Protein AF-A0A7C6J4J2-F1 (afdb_monomer_lite)

Structure (mmCIF, N/CA/C/O backbone):
data_AF-A0A7C6J4J2-F1
#
_entry.id   AF-A0A7C6J4J2-F1
#
loop_
_atom_site.group_PDB
_atom_site.id
_atom_site.type_symbol
_atom_site.label_atom_id
_atom_site.label_alt_id
_atom_site.label_comp_id
_atom_site.label_asym_id
_atom_site.label_entity_id
_atom_site.label_seq_id
_atom_site.pdbx_PDB_ins_code
_atom_site.Cartn_x
_atom_site.Cartn_y
_atom_site.Cartn_z
_atom_site.occupancy
_atom_site.B_iso_or_equiv
_atom_site.auth_seq_id
_atom_site.auth_comp_id
_atom_site.auth_asym_id
_atom_site.auth_atom_id
_atom_site.pdbx_PDB_model_num
ATOM 1 N N . MET A 1 1 ? 1.337 25.354 26.024 1.00 40.88 1 MET A N 1
ATOM 2 C CA . MET A 1 1 ? 1.646 24.560 24.818 1.00 40.88 1 MET A CA 1
ATOM 3 C C . MET A 1 1 ? 0.599 23.464 24.712 1.00 40.88 1 MET A C 1
ATOM 5 O O . MET A 1 1 ? 0.736 22.451 25.383 1.00 40.88 1 MET A O 1
ATOM 9 N N . ALA A 1 2 ? -0.494 23.704 23.985 1.00 47.41 2 ALA A N 1
ATOM 10 C CA . ALA A 1 2 ? -1.474 22.655 23.716 1.00 47.41 2 ALA A CA 1
ATOM 11 C C . ALA A 1 2 ? -0.849 21.707 22.685 1.00 47.41 2 ALA A C 1
ATOM 13 O O . ALA A 1 2 ? -0.747 22.047 21.509 1.00 47.41 2 ALA A O 1
ATOM 14 N N . GLY A 1 3 ? -0.323 20.575 23.149 1.00 54.12 3 GLY A N 1
ATOM 15 C CA . GLY A 1 3 ? 0.091 19.499 22.259 1.00 54.12 3 GLY A CA 1
ATOM 16 C C . GLY A 1 3 ? -1.162 18.880 21.658 1.00 54.12 3 GLY A C 1
ATOM 17 O O . GLY A 1 3 ? -2.031 18.430 22.402 1.00 54.12 3 GLY A O 1
ATOM 18 N N . LEU A 1 4 ? -1.273 18.896 20.331 1.00 61.44 4 LEU A N 1
ATOM 19 C CA . LEU A 1 4 ? -2.301 18.156 19.607 1.00 61.44 4 LEU A CA 1
ATOM 20 C C . LEU A 1 4 ? -2.060 16.659 19.834 1.00 61.44 4 LEU A C 1
ATOM 22 O O . LEU A 1 4 ? -1.260 16.035 19.141 1.00 61.44 4 LEU A O 1
ATOM 26 N N . LEU A 1 5 ? -2.712 16.095 20.847 1.00 70.44 5 LEU A N 1
ATOM 27 C CA . LEU A 1 5 ? -2.828 14.653 21.012 1.00 70.44 5 LEU A CA 1
ATOM 28 C C . LEU A 1 5 ? -4.069 14.223 20.239 1.00 70.44 5 LEU A C 1
ATOM 30 O O . LEU A 1 5 ? -5.175 14.265 20.770 1.00 70.44 5 LEU A O 1
ATOM 34 N N . PHE A 1 6 ? -3.881 13.859 18.971 1.00 77.50 6 PHE A N 1
ATOM 35 C CA . PHE A 1 6 ? -4.931 13.184 18.218 1.00 77.50 6 PHE A CA 1
ATOM 36 C C . PHE A 1 6 ? -5.243 11.849 18.895 1.00 77.50 6 PHE A C 1
ATOM 38 O O . PHE A 1 6 ? -4.345 11.077 19.243 1.00 77.50 6 PHE A O 1
ATOM 45 N N . THR A 1 7 ? -6.525 11.578 19.086 1.00 87.38 7 THR A N 1
ATOM 46 C CA . THR A 1 7 ? -7.010 10.266 19.498 1.00 87.38 7 THR A CA 1
ATOM 47 C C . THR A 1 7 ? -6.841 9.268 18.352 1.00 87.38 7 THR A C 1
ATOM 49 O O . THR A 1 7 ? -6.806 9.634 17.177 1.00 87.38 7 THR A O 1
ATOM 52 N N . THR A 1 8 ? -6.771 7.976 18.670 1.00 86.88 8 THR A N 1
ATOM 53 C CA . THR A 1 8 ? -6.656 6.915 17.654 1.00 86.88 8 THR A CA 1
ATOM 54 C C . THR A 1 8 ? -7.799 6.947 16.640 1.00 86.88 8 THR A C 1
ATOM 56 O O . THR A 1 8 ? -7.557 6.775 15.451 1.00 86.88 8 THR A O 1
ATOM 59 N N . LYS A 1 9 ? -9.023 7.260 17.082 1.00 88.56 9 LYS A N 1
ATOM 60 C CA . LYS A 1 9 ? -10.190 7.405 16.198 1.00 88.56 9 LYS A CA 1
ATOM 61 C C . LYS A 1 9 ? -10.069 8.574 15.227 1.00 88.56 9 LYS A C 1
ATOM 63 O O . LYS A 1 9 ? -10.473 8.456 14.078 1.00 88.56 9 LYS A O 1
ATOM 68 N N . GLU A 1 10 ? -9.532 9.706 15.672 1.00 92.00 10 GLU A N 1
ATOM 69 C CA . GLU A 1 10 ? -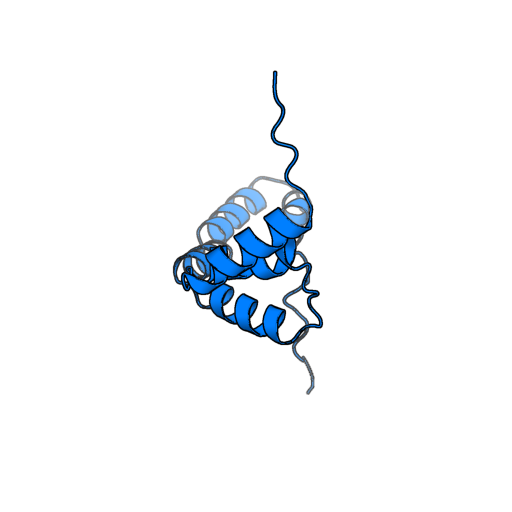9.323 10.856 14.785 1.00 92.00 10 GLU A CA 1
ATOM 70 C C . GLU A 1 10 ? -8.297 10.523 13.699 1.00 92.00 10 GLU A C 1
ATOM 72 O O . GLU A 1 10 ? -8.504 10.867 12.540 1.00 92.00 10 GLU A O 1
ATOM 77 N N . ILE A 1 11 ? -7.239 9.786 14.048 1.00 90.38 11 ILE A N 1
ATOM 78 C CA . ILE A 1 11 ? -6.242 9.310 13.080 1.00 90.38 11 ILE A CA 1
ATOM 79 C C . ILE A 1 11 ? -6.878 8.341 12.076 1.00 90.38 11 ILE A C 1
ATOM 81 O O . ILE A 1 11 ? -6.652 8.478 10.876 1.00 90.38 11 ILE A O 1
ATOM 85 N N . GLU A 1 12 ? -7.696 7.393 12.538 1.00 92.06 12 GLU A N 1
ATOM 86 C CA . GLU A 1 12 ? -8.414 6.458 11.662 1.00 92.06 12 GLU A CA 1
ATOM 87 C C . GLU A 1 12 ? -9.328 7.185 10.669 1.00 92.06 12 GLU A C 1
ATOM 89 O O . GLU A 1 12 ? -9.282 6.877 9.478 1.00 92.06 12 GLU A O 1
ATOM 94 N N . ASN A 1 13 ? -10.080 8.188 11.136 1.00 94.88 13 ASN A N 1
ATOM 95 C CA . ASN A 1 13 ? -10.948 9.004 10.285 1.00 94.88 13 ASN A CA 1
ATOM 96 C C . ASN A 1 13 ? -10.148 9.778 9.230 1.00 94.88 13 ASN A C 1
ATOM 98 O O . ASN A 1 13 ? -10.520 9.783 8.061 1.00 94.88 13 ASN A O 1
ATOM 102 N N . ILE A 1 14 ? -9.024 10.387 9.622 1.00 94.44 14 ILE A N 1
ATOM 103 C CA . ILE A 1 14 ? -8.140 11.098 8.688 1.00 94.44 14 ILE A CA 1
ATOM 104 C C . ILE A 1 14 ? -7.592 10.131 7.633 1.00 94.44 14 ILE A C 1
ATOM 106 O O . ILE A 1 14 ? -7.546 10.469 6.454 1.00 94.44 14 ILE A O 1
ATOM 110 N N . ILE A 1 15 ? -7.191 8.918 8.025 1.00 94.31 15 ILE A N 1
ATOM 111 C CA . ILE A 1 15 ? -6.713 7.907 7.073 1.00 94.31 15 ILE A CA 1
ATOM 112 C C . ILE A 1 15 ? -7.819 7.531 6.082 1.00 94.31 15 ILE A C 1
ATOM 114 O O . ILE A 1 15 ? -7.540 7.423 4.889 1.00 94.31 15 ILE A O 1
ATOM 118 N N . ASP A 1 16 ? -9.055 7.353 6.547 1.00 95.25 16 ASP A N 1
ATOM 119 C CA . ASP A 1 16 ? -10.189 7.038 5.673 1.00 95.25 16 ASP A CA 1
ATOM 120 C C . ASP A 1 16 ? -10.507 8.178 4.702 1.00 95.25 16 ASP A C 1
ATOM 122 O O . ASP A 1 16 ? -10.717 7.933 3.514 1.00 95.25 16 ASP A O 1
ATOM 126 N N . GLU A 1 17 ? -10.465 9.429 5.159 1.00 96.25 17 GLU A N 1
ATOM 127 C CA . GLU A 1 17 ? -10.599 10.598 4.286 1.00 96.25 17 GLU A CA 1
ATOM 128 C C . GLU A 1 17 ? -9.490 10.651 3.232 1.00 96.25 17 GLU A C 1
ATOM 130 O O . GLU A 1 17 ? -9.776 10.829 2.048 1.00 96.25 17 GLU A O 1
ATOM 135 N N . LEU A 1 18 ? -8.234 10.431 3.630 1.00 95.62 18 LEU A N 1
ATOM 136 C CA . LEU A 1 18 ? -7.096 10.418 2.709 1.00 95.62 18 LEU A CA 1
ATOM 137 C C . LEU A 1 18 ? -7.190 9.283 1.683 1.00 95.62 18 LEU A C 1
ATOM 139 O O . LEU A 1 18 ? -6.779 9.466 0.541 1.00 95.62 18 LEU A O 1
ATOM 143 N N . LEU A 1 19 ? -7.732 8.123 2.059 1.00 94.88 19 LEU A N 1
ATOM 144 C CA . LEU A 1 19 ? -7.979 7.021 1.126 1.00 94.88 19 LEU A CA 1
ATOM 145 C C . LEU A 1 19 ? -9.138 7.326 0.167 1.00 94.88 19 LEU A C 1
ATOM 147 O O . LEU A 1 19 ? -9.065 6.951 -1.002 1.00 94.88 19 LEU A O 1
ATOM 151 N N . ASN A 1 20 ? -10.170 8.038 0.628 1.00 96.50 20 ASN A N 1
ATOM 152 C CA . ASN A 1 20 ? -11.304 8.462 -0.199 1.00 96.50 20 ASN A CA 1
ATOM 153 C C . ASN A 1 20 ? -10.934 9.530 -1.240 1.00 96.50 20 ASN A C 1
ATOM 155 O O . ASN A 1 20 ? -11.656 9.695 -2.221 1.00 96.50 20 ASN A O 1
ATOM 159 N N . MET A 1 21 ? -9.810 10.228 -1.063 1.00 96.94 21 MET A N 1
ATOM 160 C CA . MET A 1 21 ? -9.263 11.161 -2.058 1.00 96.94 21 MET A CA 1
ATOM 161 C C . MET A 1 21 ? -8.603 10.462 -3.261 1.00 96.94 21 MET A C 1
ATOM 163 O O . MET A 1 21 ? -8.059 11.150 -4.119 1.00 96.94 21 MET A O 1
ATOM 167 N N . ASP A 1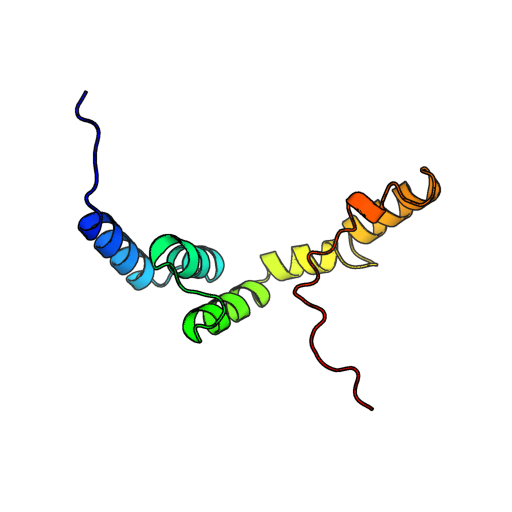 22 ? -8.642 9.125 -3.318 1.00 92.00 22 ASP A N 1
ATOM 168 C CA . ASP A 1 22 ? -8.018 8.284 -4.350 1.00 92.00 22 ASP A CA 1
ATOM 169 C C . ASP A 1 22 ? -6.545 8.655 -4.622 1.00 92.00 22 ASP A C 1
ATOM 171 O O . ASP A 1 22 ? -6.181 9.098 -5.714 1.00 92.00 22 ASP A O 1
ATOM 175 N N . PRO A 1 23 ? -5.674 8.545 -3.602 1.00 93.81 23 PRO A N 1
ATOM 176 C CA . PRO A 1 23 ? -4.295 8.985 -3.719 1.00 93.81 23 PRO A CA 1
ATOM 177 C C . PRO A 1 23 ? -3.491 8.073 -4.652 1.00 93.81 23 PRO A C 1
ATOM 179 O O . PRO A 1 23 ? -3.801 6.891 -4.821 1.00 93.81 23 PRO A O 1
ATOM 182 N N . ASP A 1 24 ? -2.380 8.602 -5.174 1.00 95.44 24 ASP A N 1
ATOM 183 C CA . ASP A 1 24 ? -1.436 7.838 -5.993 1.00 95.44 24 ASP A CA 1
ATOM 184 C C . ASP A 1 24 ? -1.039 6.498 -5.332 1.00 95.44 24 ASP A C 1
ATOM 186 O O . ASP A 1 24 ? -0.991 6.389 -4.097 1.00 95.44 24 ASP A O 1
ATOM 190 N N . PRO A 1 25 ? -0.651 5.474 -6.121 1.00 92.81 25 PRO A N 1
ATOM 191 C CA . PRO A 1 25 ? -0.398 4.125 -5.611 1.00 92.81 25 PRO A CA 1
ATOM 192 C C . PRO A 1 25 ? 0.586 4.048 -4.435 1.00 92.81 25 PRO A C 1
ATOM 194 O O . PRO A 1 25 ? 0.424 3.212 -3.547 1.00 92.81 25 PRO A O 1
ATOM 197 N N . ILE A 1 26 ? 1.607 4.914 -4.416 1.00 92.00 26 ILE A N 1
ATOM 198 C CA . ILE A 1 26 ? 2.642 4.934 -3.372 1.00 92.00 26 ILE A CA 1
ATOM 199 C C . ILE A 1 26 ? 2.080 5.470 -2.040 1.00 92.00 26 ILE A C 1
ATOM 201 O O . ILE A 1 26 ? 2.114 4.719 -1.061 1.00 92.00 26 ILE A O 1
ATOM 205 N N . PRO A 1 27 ? 1.527 6.700 -1.961 1.00 94.81 27 PRO A N 1
ATOM 206 C CA . PRO A 1 27 ? 0.841 7.164 -0.755 1.00 94.81 27 PRO A CA 1
ATOM 207 C C . PRO A 1 27 ? -0.290 6.235 -0.300 1.00 94.81 27 PRO A C 1
ATOM 209 O O . PRO A 1 27 ? -0.367 5.921 0.888 1.00 94.81 27 PRO A O 1
ATOM 212 N N . ARG A 1 28 ? -1.111 5.722 -1.232 1.00 94.50 28 ARG A N 1
ATOM 213 C CA . ARG A 1 28 ? -2.195 4.772 -0.925 1.00 94.50 28 ARG A CA 1
ATOM 214 C C . ARG A 1 28 ? -1.673 3.547 -0.181 1.00 94.50 28 ARG A C 1
ATOM 216 O O . ARG A 1 28 ? -2.228 3.143 0.837 1.00 94.50 28 ARG A O 1
ATOM 223 N N . PHE A 1 29 ? -0.579 2.968 -0.666 1.00 94.62 29 PHE A N 1
ATOM 224 C CA . PHE A 1 29 ? 0.041 1.810 -0.035 1.00 94.62 29 PHE A CA 1
ATOM 225 C C . PHE A 1 29 ? 0.571 2.111 1.374 1.00 94.62 29 PHE A C 1
ATOM 227 O O . PHE A 1 29 ? 0.419 1.277 2.264 1.00 94.62 29 PHE A O 1
ATOM 234 N N . ILE A 1 30 ? 1.150 3.294 1.606 1.00 94.81 30 ILE A N 1
ATOM 235 C CA . ILE A 1 30 ? 1.641 3.695 2.935 1.00 94.81 30 ILE A CA 1
ATOM 236 C C . ILE A 1 30 ? 0.477 3.839 3.923 1.00 94.81 30 ILE A C 1
ATOM 238 O O . ILE A 1 30 ? 0.559 3.312 5.031 1.00 94.81 30 ILE A O 1
ATOM 242 N N . LEU A 1 31 ? -0.618 4.487 3.515 1.00 95.31 31 LEU A N 1
ATOM 243 C CA . LEU A 1 31 ? -1.818 4.645 4.346 1.00 95.31 31 LEU A CA 1
ATOM 244 C C . LEU A 1 31 ? -2.429 3.292 4.732 1.00 95.31 31 LEU A C 1
ATOM 246 O O . LEU A 1 31 ? -2.828 3.087 5.875 1.00 95.31 31 LEU A O 1
ATOM 250 N N . LEU A 1 32 ? -2.439 2.339 3.803 1.00 93.12 32 LEU A N 1
ATOM 251 C CA . LEU A 1 32 ? -2.933 0.985 4.046 1.00 93.12 32 LEU A CA 1
ATOM 252 C C . LEU A 1 32 ? -2.004 0.163 4.953 1.00 93.12 32 LEU A C 1
ATOM 254 O O . LEU A 1 32 ? -2.463 -0.497 5.883 1.00 93.12 32 LEU A O 1
ATOM 258 N N . LYS A 1 33 ? -0.692 0.205 4.703 1.00 92.81 33 LYS A N 1
ATOM 259 C CA . LYS A 1 33 ? 0.298 -0.559 5.473 1.00 92.81 33 LYS A CA 1
ATOM 260 C C . LYS A 1 33 ? 0.471 -0.012 6.887 1.00 92.81 33 LYS A C 1
ATOM 262 O O . LYS A 1 33 ? 0.365 -0.766 7.844 1.00 92.81 33 LYS A O 1
ATOM 267 N N . GLU A 1 34 ? 0.790 1.273 7.005 1.00 92.44 34 GLU A N 1
ATOM 268 C CA . GLU A 1 34 ? 1.168 1.897 8.277 1.00 92.44 34 GLU A CA 1
ATOM 269 C C . GLU A 1 34 ? -0.049 2.483 8.995 1.00 92.44 34 GLU A C 1
ATOM 271 O O . GLU A 1 34 ? -0.161 2.367 10.210 1.00 92.44 34 GLU A O 1
ATOM 276 N N . GLY A 1 35 ? -0.983 3.082 8.250 1.00 91.50 35 GLY A N 1
ATOM 277 C CA . GLY A 1 35 ? -2.175 3.703 8.828 1.00 91.50 35 GLY A CA 1
ATOM 278 C C . GLY A 1 35 ? -3.219 2.679 9.275 1.00 91.50 35 GLY A C 1
ATOM 279 O O . GLY A 1 35 ? -3.666 2.708 10.417 1.00 91.50 35 GLY A O 1
ATOM 280 N N . LYS A 1 36 ? -3.594 1.748 8.391 1.00 90.94 36 LYS A N 1
ATOM 281 C CA . LYS A 1 36 ? -4.558 0.673 8.701 1.00 90.94 36 LYS A CA 1
ATOM 282 C C . LYS A 1 36 ? -3.909 -0.596 9.262 1.00 90.94 36 LYS A C 1
ATOM 284 O O . LYS A 1 36 ? -4.621 -1.514 9.661 1.00 90.94 36 LYS A O 1
ATOM 289 N N . GLY A 1 37 ? -2.578 -0.667 9.298 1.00 91.69 37 GLY A N 1
ATOM 290 C CA . GLY A 1 37 ? -1.859 -1.821 9.841 1.00 91.69 37 GLY A CA 1
ATOM 291 C C . GLY A 1 37 ? -2.029 -3.105 9.022 1.00 91.69 37 GLY A C 1
ATOM 292 O O . GLY A 1 37 ? -1.910 -4.197 9.586 1.00 91.69 37 GLY A O 1
ATOM 293 N N . LEU A 1 38 ? -2.335 -3.003 7.719 1.00 93.06 38 LEU A N 1
ATOM 294 C CA . LEU A 1 38 ? -2.533 -4.181 6.876 1.00 93.06 38 LEU A CA 1
ATOM 295 C C . LEU A 1 38 ? -1.255 -5.015 6.775 1.00 93.06 38 LEU A C 1
ATOM 297 O O . LEU A 1 38 ? -0.143 -4.512 6.580 1.00 93.06 38 LEU A O 1
ATOM 301 N N . LYS A 1 39 ? -1.435 -6.328 6.868 1.00 89.94 39 LYS A N 1
ATOM 302 C CA . LYS A 1 39 ? -0.367 -7.318 6.816 1.00 89.94 39 LYS A CA 1
ATOM 303 C C . LYS A 1 39 ? -0.133 -7.772 5.375 1.00 89.94 39 LYS A C 1
ATOM 305 O O . LYS A 1 39 ? -1.058 -7.790 4.568 1.00 89.94 39 LYS A O 1
ATOM 310 N N . PRO A 1 40 ? 1.071 -8.269 5.045 1.00 88.62 40 PRO A N 1
ATOM 311 C CA . PRO A 1 40 ? 1.358 -8.825 3.719 1.00 88.62 40 PRO A CA 1
ATOM 312 C C . PRO A 1 40 ? 0.471 -10.009 3.296 1.00 88.62 40 PRO A C 1
ATOM 314 O O . PRO A 1 40 ? 0.381 -10.325 2.109 1.00 88.62 40 PRO A O 1
ATOM 317 N N . SER A 1 41 ? -0.167 -10.684 4.257 1.00 90.00 41 SER A N 1
ATOM 318 C CA . SER A 1 41 ? -1.163 -11.731 4.008 1.00 90.00 41 SER A CA 1
ATOM 319 C C . SER A 1 41 ? -2.480 -11.192 3.453 1.00 90.00 41 SER A C 1
ATOM 321 O O . SER A 1 41 ? -3.238 -11.951 2.854 1.00 90.00 41 SER A O 1
ATOM 323 N N . ASP A 1 42 ? -2.762 -9.906 3.657 1.00 91.00 42 ASP A N 1
ATOM 324 C CA . ASP A 1 42 ? -4.035 -9.306 3.295 1.00 91.00 42 ASP A CA 1
ATOM 325 C C . ASP A 1 42 ? -4.081 -9.041 1.793 1.00 91.00 42 ASP A C 1
ATOM 327 O O . ASP A 1 42 ? -3.159 -8.487 1.187 1.00 91.00 42 ASP A O 1
ATOM 331 N N . ARG A 1 43 ? -5.196 -9.420 1.166 1.00 94.12 43 ARG A N 1
ATOM 332 C CA . ARG A 1 43 ? -5.376 -9.261 -0.281 1.00 94.12 43 ARG A CA 1
ATOM 333 C C . ARG A 1 43 ? -5.277 -7.797 -0.713 1.00 94.12 43 ARG A C 1
ATOM 335 O O . ARG A 1 43 ? -4.724 -7.496 -1.766 1.00 94.12 43 ARG A O 1
ATOM 342 N N . GLU A 1 44 ? -5.802 -6.888 0.101 1.00 91.94 44 GLU A N 1
ATOM 343 C CA . GLU A 1 44 ? -5.760 -5.454 -0.177 1.00 91.94 44 GLU A CA 1
ATOM 344 C C . GLU A 1 44 ? -4.330 -4.902 -0.154 1.00 91.94 44 GLU A C 1
ATOM 346 O O . GLU A 1 44 ? -3.954 -4.141 -1.049 1.00 91.94 44 GLU A O 1
ATOM 351 N N . TYR A 1 45 ? -3.504 -5.368 0.787 1.00 93.62 45 TYR A N 1
ATOM 352 C CA . TYR A 1 45 ? -2.078 -5.061 0.815 1.00 93.62 45 TYR A CA 1
ATOM 353 C C . TYR A 1 45 ? -1.399 -5.509 -0.482 1.00 93.62 45 TYR A C 1
ATOM 355 O O . TYR A 1 45 ? -0.707 -4.722 -1.125 1.00 93.62 45 TYR A O 1
ATOM 363 N N . GLN A 1 46 ? -1.612 -6.765 -0.889 1.00 92.81 46 GLN A N 1
ATOM 364 C CA . GLN A 1 46 ? -0.981 -7.334 -2.086 1.00 92.81 46 GLN A CA 1
ATOM 365 C C . GLN A 1 46 ? -1.390 -6.582 -3.356 1.00 92.81 46 GLN A C 1
ATOM 367 O O . GLN A 1 46 ? -0.542 -6.271 -4.194 1.00 92.81 46 GLN A O 1
ATOM 372 N N . ASN A 1 47 ? -2.671 -6.226 -3.470 1.00 95.00 47 ASN A N 1
ATOM 373 C CA . ASN A 1 47 ? -3.188 -5.445 -4.589 1.00 95.00 47 ASN A CA 1
ATOM 374 C C . ASN A 1 47 ? -2.570 -4.041 -4.638 1.00 95.00 47 ASN A C 1
ATOM 376 O O . ASN A 1 47 ? -2.105 -3.614 -5.694 1.00 95.00 47 ASN A O 1
ATOM 380 N N . ALA A 1 48 ? -2.533 -3.329 -3.507 1.00 91.75 48 ALA A N 1
ATOM 381 C CA . ALA A 1 48 ? -1.928 -2.000 -3.430 1.00 91.75 48 ALA A CA 1
ATOM 382 C C . ALA A 1 48 ? -0.423 -2.053 -3.740 1.00 91.75 48 ALA A C 1
ATOM 384 O O . ALA A 1 48 ? 0.095 -1.232 -4.497 1.00 91.75 48 ALA A O 1
ATOM 385 N N . TYR A 1 49 ? 0.273 -3.072 -3.236 1.00 90.56 49 TYR A N 1
ATOM 386 C CA . TYR A 1 49 ? 1.691 -3.275 -3.505 1.00 90.56 49 TYR A CA 1
ATOM 387 C C . TYR A 1 49 ? 1.981 -3.556 -4.985 1.00 90.56 49 TYR A C 1
ATOM 389 O O . TYR A 1 49 ? 2.927 -3.006 -5.550 1.00 90.56 49 TYR A O 1
ATOM 397 N N . ALA A 1 50 ? 1.143 -4.353 -5.654 1.00 91.31 50 ALA A N 1
ATOM 398 C CA . ALA A 1 50 ? 1.273 -4.600 -7.088 1.00 91.31 50 ALA A CA 1
ATOM 399 C C . ALA A 1 50 ? 1.177 -3.298 -7.905 1.00 91.31 50 ALA A C 1
ATOM 401 O O . ALA A 1 50 ? 1.943 -3.102 -8.852 1.00 91.31 50 ALA A O 1
ATOM 402 N N . GLN A 1 51 ? 0.298 -2.373 -7.504 1.00 93.00 51 GLN A N 1
ATOM 403 C CA . GLN A 1 51 ? 0.184 -1.053 -8.133 1.00 93.00 51 GLN A CA 1
ATOM 404 C C . GLN A 1 51 ? 1.429 -0.186 -7.887 1.00 93.00 51 GLN A C 1
ATOM 406 O O . GLN A 1 51 ? 1.917 0.462 -8.814 1.00 93.00 51 GLN A O 1
ATOM 411 N N . VAL A 1 52 ? 2.017 -0.239 -6.685 1.00 91.06 52 VAL A N 1
ATOM 412 C CA . VAL A 1 52 ? 3.301 0.425 -6.388 1.00 91.06 52 VAL A CA 1
ATOM 413 C C . VAL A 1 52 ? 4.421 -0.082 -7.296 1.00 91.06 52 VAL A C 1
ATOM 415 O O . VAL A 1 52 ? 5.188 0.722 -7.828 1.00 91.06 52 VAL A O 1
ATOM 418 N N . LEU A 1 53 ? 4.514 -1.396 -7.516 1.00 84.19 53 LEU A N 1
ATOM 419 C CA . L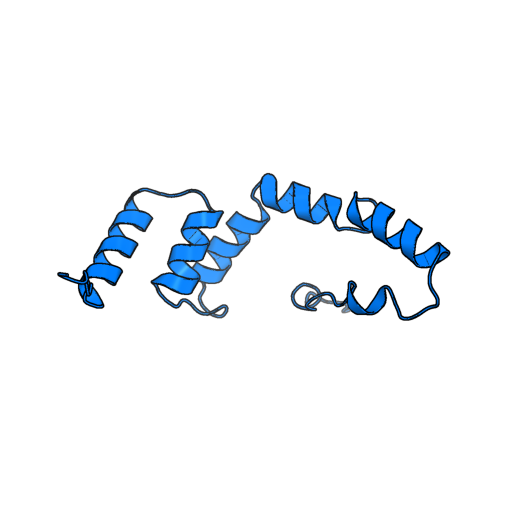EU A 1 53 ? 5.520 -1.994 -8.404 1.00 84.19 53 LEU A CA 1
ATOM 420 C C . LEU A 1 53 ? 5.287 -1.660 -9.884 1.00 84.19 53 LEU A C 1
ATOM 422 O O . LEU A 1 53 ? 6.232 -1.610 -10.676 1.00 84.19 53 LEU A O 1
ATOM 426 N N . ALA A 1 54 ? 4.036 -1.424 -10.278 1.00 88.12 54 ALA A N 1
ATOM 427 C CA . ALA A 1 54 ? 3.694 -0.981 -11.623 1.00 88.12 54 ALA A CA 1
ATOM 428 C C . ALA A 1 54 ? 4.034 0.500 -11.871 1.00 88.12 54 ALA A C 1
ATOM 430 O O . ALA A 1 54 ? 4.227 0.883 -13.027 1.00 88.12 54 ALA A O 1
ATOM 431 N N . HIS A 1 55 ? 4.156 1.311 -10.814 1.00 90.56 55 HIS A N 1
ATOM 432 C CA . HIS A 1 55 ? 4.364 2.752 -10.921 1.00 90.56 55 HIS A CA 1
ATOM 433 C C . HIS A 1 55 ? 5.689 3.103 -11.641 1.00 90.56 55 HIS A C 1
ATOM 435 O O . HIS A 1 55 ? 6.736 2.516 -11.330 1.00 90.56 55 HIS A O 1
ATOM 441 N N . PRO A 1 56 ? 5.702 4.072 -12.583 1.00 88.81 56 PRO A N 1
ATOM 442 C CA . PRO A 1 56 ? 6.888 4.413 -13.374 1.00 88.81 56 PRO A CA 1
ATOM 443 C C . PRO A 1 56 ? 8.114 4.774 -12.534 1.00 88.81 56 PRO A C 1
ATOM 445 O O . PRO A 1 56 ? 9.216 4.335 -12.856 1.00 88.81 56 PRO A O 1
ATOM 448 N N . PHE A 1 57 ? 7.924 5.515 -11.439 1.00 85.81 57 PHE A N 1
ATOM 449 C CA . PHE A 1 57 ? 8.999 5.870 -10.508 1.00 85.81 57 PHE A CA 1
ATOM 450 C C . PHE A 1 57 ? 9.662 4.623 -9.907 1.00 85.81 57 PHE A C 1
ATOM 452 O O . PHE A 1 57 ? 10.880 4.462 -9.981 1.00 85.81 57 PHE A O 1
ATOM 459 N N . THR A 1 58 ? 8.858 3.684 -9.401 1.00 83.38 58 THR A N 1
ATOM 460 C CA . THR A 1 58 ? 9.347 2.423 -8.830 1.00 83.38 58 THR A CA 1
ATOM 461 C C . THR A 1 58 ? 10.062 1.590 -9.887 1.00 83.38 58 THR A C 1
ATOM 463 O O . THR A 1 58 ? 11.151 1.077 -9.642 1.00 83.38 58 THR A O 1
ATOM 466 N N . ARG A 1 59 ? 9.508 1.500 -11.102 1.00 84.38 59 ARG A N 1
ATOM 467 C CA . ARG A 1 59 ? 10.142 0.778 -12.215 1.00 84.38 59 ARG A CA 1
ATOM 468 C C . ARG A 1 59 ? 11.471 1.393 -12.636 1.00 84.38 59 ARG A C 1
ATOM 470 O O . ARG A 1 59 ? 12.396 0.646 -12.945 1.00 84.38 59 ARG A O 1
ATOM 477 N N . GLN A 1 60 ? 11.579 2.720 -12.663 1.00 82.25 60 GLN A N 1
ATOM 478 C CA . GLN A 1 60 ? 12.833 3.409 -12.970 1.00 82.25 60 GLN A CA 1
ATOM 479 C C . GLN A 1 60 ? 13.899 3.108 -11.918 1.00 82.25 60 GLN A C 1
ATOM 481 O O . GLN A 1 60 ? 15.024 2.780 -12.289 1.00 82.25 60 GLN A O 1
ATOM 486 N N . ILE A 1 61 ? 13.534 3.125 -10.632 1.00 79.12 61 ILE A N 1
ATOM 487 C CA . ILE A 1 61 ? 14.435 2.726 -9.547 1.00 79.12 61 ILE A CA 1
ATOM 488 C C . ILE A 1 61 ? 14.850 1.267 -9.725 1.00 79.12 61 ILE A C 1
ATOM 490 O O . ILE A 1 61 ? 16.037 0.992 -9.822 1.00 79.12 61 ILE A O 1
ATOM 494 N N . VAL A 1 62 ? 13.908 0.331 -9.855 1.00 74.75 62 VAL A N 1
ATOM 495 C CA . VAL A 1 62 ? 14.231 -1.099 -10.003 1.00 74.75 62 VAL A CA 1
ATOM 496 C C . VAL A 1 62 ? 15.159 -1.340 -11.196 1.00 74.75 62 VAL A C 1
ATOM 498 O O . VAL A 1 62 ? 16.178 -2.011 -11.052 1.00 74.75 62 VAL A O 1
ATOM 501 N N . ARG A 1 63 ? 14.874 -0.730 -12.355 1.00 72.31 63 ARG A N 1
ATOM 502 C CA . ARG A 1 63 ? 15.741 -0.809 -13.543 1.00 72.31 63 ARG A CA 1
ATOM 503 C C . ARG A 1 63 ? 17.120 -0.213 -13.293 1.00 72.31 63 ARG A C 1
ATOM 505 O O . ARG A 1 63 ? 18.112 -0.786 -13.731 1.00 72.31 63 ARG A O 1
ATOM 512 N N . ALA A 1 64 ? 17.198 0.906 -12.578 1.00 70.94 64 ALA A N 1
ATOM 513 C CA . ALA A 1 64 ? 18.460 1.492 -12.156 1.00 70.94 64 ALA A CA 1
ATOM 514 C C . ALA A 1 64 ? 19.224 0.576 -11.184 1.00 70.94 64 ALA A C 1
ATOM 516 O O . ALA A 1 64 ? 20.448 0.614 -11.180 1.00 70.94 64 ALA A O 1
ATOM 517 N N . GLN A 1 65 ? 18.548 -0.267 -10.402 1.00 65.12 65 GLN A N 1
ATOM 518 C CA . GLN A 1 65 ? 19.177 -1.138 -9.408 1.00 65.12 65 GLN A CA 1
ATOM 519 C C . GLN A 1 65 ? 19.569 -2.535 -9.920 1.00 65.12 65 GLN A C 1
ATOM 521 O O . GLN A 1 65 ? 20.419 -3.189 -9.321 1.00 65.12 65 GLN A O 1
ATOM 526 N N . THR A 1 66 ? 18.998 -3.000 -11.033 1.00 61.56 66 THR A N 1
ATOM 527 C CA . THR A 1 66 ? 19.335 -4.305 -11.631 1.00 61.56 66 THR A CA 1
ATOM 528 C C . THR A 1 66 ? 20.735 -4.348 -12.272 1.00 61.56 66 THR A C 1
ATOM 530 O O . THR A 1 66 ? 21.273 -3.293 -12.621 1.00 61.56 66 THR A O 1
ATOM 533 N N . PRO A 1 67 ? 21.343 -5.540 -12.482 1.00 50.38 67 PRO A N 1
ATOM 534 C CA . PRO A 1 67 ? 22.613 -5.679 -13.203 1.00 50.38 67 PRO A CA 1
ATOM 535 C C . PRO A 1 67 ? 22.437 -5.181 -14.647 1.00 50.38 67 PRO A C 1
ATOM 537 O O . PRO A 1 67 ? 21.818 -5.852 -15.466 1.00 50.38 67 PRO A O 1
ATOM 540 N N . GLY A 1 68 ? 22.914 -3.963 -14.924 1.00 58.34 68 GLY A N 1
ATOM 541 C CA . GLY A 1 68 ? 22.656 -3.219 -16.167 1.00 58.34 68 GLY A CA 1
ATOM 542 C C . GLY A 1 68 ? 22.041 -1.822 -15.971 1.00 58.34 68 GLY A C 1
ATOM 543 O O . GLY A 1 68 ? 21.965 -1.056 -16.925 1.00 58.34 68 GLY A O 1
ATOM 544 N N . GLY A 1 69 ? 21.631 -1.464 -14.749 1.00 54.44 69 GLY A N 1
ATOM 545 C CA . GLY A 1 69 ? 21.179 -0.122 -14.363 1.00 54.44 69 GLY A CA 1
ATOM 546 C C . GLY A 1 69 ? 22.273 0.753 -13.740 1.00 54.44 69 GLY A C 1
ATOM 547 O O . GLY A 1 69 ? 23.418 0.330 -13.613 1.00 54.44 69 GLY A O 1
ATOM 548 N N . LEU A 1 70 ? 21.931 1.972 -13.306 1.00 49.62 70 LEU A N 1
ATOM 549 C CA . LEU A 1 70 ? 22.844 2.907 -12.624 1.00 49.62 70 LEU A CA 1
ATOM 550 C C . LEU A 1 70 ? 23.580 2.297 -11.414 1.00 49.62 70 LEU A C 1
ATOM 552 O O . LEU A 1 70 ? 24.796 2.443 -11.352 1.00 49.62 70 LEU A O 1
ATOM 556 N N . LEU A 1 71 ? 22.903 1.585 -10.501 1.00 48.38 71 LEU A N 1
ATOM 557 C CA . LEU A 1 71 ? 23.547 0.852 -9.398 1.00 48.38 71 LEU A CA 1
ATOM 558 C C . LEU A 1 71 ? 24.183 -0.463 -9.840 1.00 48.38 71 LEU A C 1
ATOM 560 O O . LEU A 1 71 ? 25.142 -0.875 -9.206 1.00 48.38 71 LEU A O 1
ATOM 564 N N . GLY A 1 72 ? 23.726 -1.094 -10.925 1.00 50.41 72 GLY A N 1
ATOM 565 C CA . GLY A 1 72 ? 24.454 -2.215 -11.526 1.00 50.41 72 GLY A CA 1
ATOM 566 C C . GLY A 1 72 ? 25.833 -1.765 -12.022 1.00 50.41 72 GLY A C 1
ATOM 567 O O . GLY A 1 72 ? 26.851 -2.352 -11.679 1.00 50.41 72 GLY A O 1
ATOM 568 N N . SER A 1 73 ? 25.891 -0.656 -12.756 1.00 49.97 73 SER A N 1
ATOM 569 C CA . SER A 1 73 ? 27.134 -0.013 -13.198 1.00 49.97 73 SER A CA 1
ATOM 570 C C . SER A 1 73 ? 27.965 0.527 -12.026 1.00 49.97 73 SER A C 1
ATOM 572 O O . SER A 1 73 ? 29.194 0.440 -12.048 1.00 49.97 73 SER A O 1
ATOM 574 N N . PHE A 1 74 ? 27.316 1.045 -10.975 1.00 48.59 74 PHE A N 1
ATOM 575 C CA . PHE A 1 74 ? 27.986 1.446 -9.733 1.00 48.59 74 PHE A CA 1
ATOM 576 C C . PHE A 1 74 ? 28.561 0.235 -8.974 1.00 48.59 74 PHE A C 1
ATOM 578 O O . PHE A 1 74 ? 29.695 0.310 -8.509 1.00 48.59 74 PHE A O 1
ATOM 585 N N . SER A 1 75 ? 27.854 -0.900 -8.899 1.00 52.22 75 SER A N 1
ATOM 586 C CA . SER A 1 75 ? 28.314 -2.106 -8.196 1.00 52.22 75 SER A CA 1
ATOM 587 C C . SER A 1 75 ? 29.484 -2.772 -8.920 1.00 52.22 75 SER A C 1
ATOM 589 O O . SER A 1 75 ? 30.466 -3.132 -8.269 1.00 52.22 75 SER A O 1
ATOM 591 N N . TRP A 1 76 ? 29.474 -2.819 -10.259 1.00 44.44 76 TRP A N 1
ATOM 592 C CA 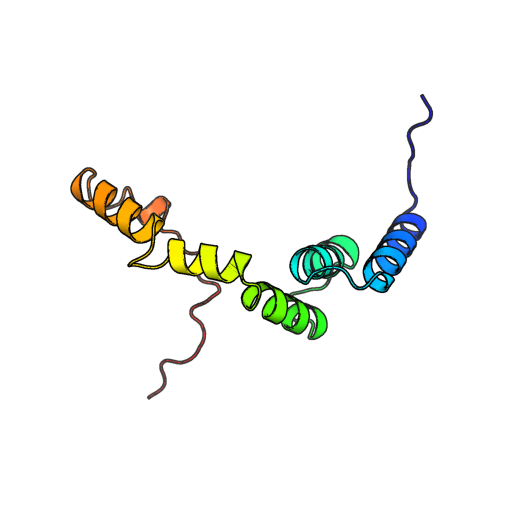. TRP A 1 76 ? 30.614 -3.295 -11.056 1.00 44.44 76 TRP A CA 1
ATOM 593 C C . TRP A 1 76 ? 31.887 -2.470 -10.817 1.00 44.44 76 TRP A C 1
ATOM 595 O O . TRP A 1 76 ? 32.968 -3.040 -10.659 1.00 44.44 76 TRP A O 1
ATOM 605 N N . ARG A 1 77 ? 31.770 -1.138 -10.721 1.00 46.19 77 ARG A N 1
ATOM 606 C CA . ARG A 1 77 ? 32.914 -0.229 -10.507 1.00 46.19 77 ARG A CA 1
ATOM 607 C C . ARG A 1 77 ? 33.530 -0.336 -9.105 1.00 46.19 77 ARG A C 1
ATOM 609 O O . ARG A 1 77 ? 34.718 -0.065 -8.938 1.00 46.19 77 ARG A O 1
ATOM 616 N N . PHE A 1 78 ? 32.749 -0.738 -8.102 1.00 43.25 78 PHE A N 1
ATOM 617 C CA . PHE A 1 78 ? 33.251 -1.043 -6.757 1.00 43.25 78 PHE A CA 1
ATOM 618 C C . PHE A 1 78 ? 33.809 -2.468 -6.655 1.00 43.25 78 PHE A C 1
ATOM 620 O O . PHE A 1 78 ? 34.832 -2.672 -6.001 1.00 43.25 78 PHE A O 1
ATOM 627 N N . ARG A 1 79 ? 33.214 -3.439 -7.361 1.00 47.03 79 ARG A N 1
ATOM 628 C CA . ARG A 1 79 ? 33.687 -4.833 -7.403 1.00 47.03 79 ARG A CA 1
ATOM 629 C C . ARG A 1 79 ? 35.090 -4.973 -8.004 1.00 47.03 79 ARG A C 1
ATOM 631 O O . ARG A 1 79 ? 35.809 -5.894 -7.643 1.00 47.03 79 ARG A O 1
ATOM 638 N N . SER A 1 80 ? 35.503 -4.046 -8.873 1.00 52.00 80 SER A N 1
ATOM 639 C CA . SER A 1 80 ? 36.865 -3.992 -9.426 1.00 52.00 80 SER A CA 1
ATOM 640 C C . SER A 1 80 ? 37.889 -3.273 -8.534 1.00 52.00 80 SER A C 1
ATOM 642 O O . SER A 1 80 ? 39.075 -3.295 -8.846 1.00 52.00 80 SER A O 1
ATOM 644 N N . ARG A 1 81 ? 37.454 -2.574 -7.473 1.00 47.41 81 ARG A N 1
ATOM 645 C CA . ARG A 1 81 ? 38.316 -1.726 -6.622 1.00 47.41 81 ARG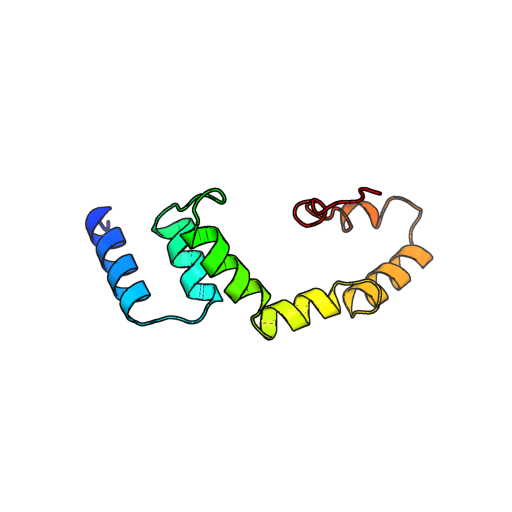 A CA 1
ATOM 646 C C . ARG A 1 81 ? 38.448 -2.233 -5.181 1.00 47.41 81 ARG A C 1
ATOM 648 O O . ARG A 1 81 ? 39.403 -1.858 -4.509 1.00 47.41 81 ARG A O 1
ATOM 655 N N . TYR A 1 82 ? 37.535 -3.080 -4.714 1.00 44.12 82 TYR A N 1
ATOM 656 C CA . TYR A 1 82 ? 37.533 -3.605 -3.348 1.00 44.12 82 TYR A CA 1
ATOM 657 C C . TYR A 1 82 ? 37.542 -5.138 -3.335 1.00 44.12 82 TYR A C 1
ATOM 659 O O . TYR A 1 82 ? 36.988 -5.753 -4.248 1.00 44.12 82 TYR A O 1
ATOM 667 N N . PRO A 1 83 ? 38.162 -5.763 -2.316 1.00 49.75 83 PRO A N 1
ATOM 668 C CA . PRO A 1 83 ? 38.228 -7.216 -2.203 1.00 49.75 83 PRO A CA 1
ATOM 669 C C . PRO A 1 83 ? 36.828 -7.844 -2.136 1.00 49.75 83 PRO A C 1
ATOM 671 O O . PRO A 1 83 ? 35.867 -7.225 -1.660 1.00 49.75 83 PRO A O 1
ATOM 674 N N . ALA A 1 84 ? 36.726 -9.087 -2.614 1.00 48.53 84 ALA A N 1
ATOM 675 C CA . ALA A 1 84 ? 35.501 -9.881 -2.557 1.00 48.53 84 ALA A CA 1
ATOM 676 C C . ALA A 1 84 ? 34.919 -9.867 -1.127 1.00 48.53 84 ALA A C 1
ATOM 678 O O . ALA A 1 84 ? 35.649 -10.098 -0.164 1.00 48.53 84 ALA A O 1
ATOM 679 N N . GLY A 1 85 ? 33.630 -9.532 -0.986 1.00 49.34 85 GLY A N 1
ATOM 680 C CA . GLY A 1 85 ? 32.945 -9.396 0.308 1.00 49.34 85 GLY A CA 1
ATOM 681 C C . GLY A 1 85 ? 32.595 -7.967 0.755 1.00 49.34 85 GLY A C 1
ATOM 682 O O . GLY A 1 85 ? 31.776 -7.799 1.658 1.00 49.34 85 GLY A O 1
ATOM 683 N N . PHE A 1 86 ? 33.155 -6.911 0.146 1.00 46.56 86 PHE A N 1
ATOM 684 C CA . PHE A 1 86 ? 32.773 -5.526 0.490 1.00 46.56 86 PHE A CA 1
ATOM 685 C C . PHE A 1 86 ? 31.399 -5.143 -0.083 1.00 46.56 86 PHE A C 1
ATOM 687 O O . PHE A 1 86 ? 30.572 -4.543 0.603 1.00 46.56 86 PHE A O 1
ATOM 694 N N . VAL A 1 87 ? 31.146 -5.531 -1.335 1.00 47.44 87 VAL A N 1
ATOM 695 C CA . VAL A 1 87 ? 29.899 -5.218 -2.050 1.00 47.44 87 VAL A CA 1
ATOM 696 C C . VAL A 1 87 ? 28.748 -6.110 -1.585 1.00 47.44 87 VAL A C 1
ATOM 698 O O . VAL A 1 87 ? 27.612 -5.659 -1.582 1.00 47.44 87 VAL A O 1
ATOM 701 N N . ASP A 1 88 ? 29.034 -7.313 -1.075 1.00 49.38 88 ASP A N 1
ATOM 702 C CA . ASP A 1 88 ? 28.021 -8.267 -0.593 1.00 49.38 88 ASP A CA 1
ATOM 703 C C . ASP A 1 88 ? 27.230 -7.746 0.627 1.00 49.38 88 ASP A C 1
ATOM 705 O O . ASP A 1 88 ? 26.120 -8.202 0.887 1.00 49.38 88 ASP A O 1
ATOM 709 N N . ARG A 1 89 ? 27.752 -6.740 1.351 1.00 42.56 89 ARG A N 1
ATOM 710 C CA . ARG A 1 89 ? 27.012 -6.027 2.412 1.00 42.56 89 ARG A CA 1
ATOM 711 C C . ARG A 1 89 ? 25.996 -5.011 1.883 1.00 42.56 89 ARG A C 1
ATOM 713 O O . ARG A 1 89 ? 25.035 -4.712 2.582 1.00 42.56 89 ARG A O 1
ATOM 720 N N . PHE A 1 90 ? 26.202 -4.494 0.674 1.00 38.97 90 PHE A N 1
ATOM 721 C CA . PHE A 1 90 ? 25.264 -3.600 -0.016 1.00 38.97 90 PHE A CA 1
ATOM 722 C C . PHE A 1 90 ? 24.328 -4.371 -0.957 1.00 38.97 90 PHE A C 1
ATOM 724 O O . PHE A 1 90 ? 23.168 -4.003 -1.104 1.00 38.97 90 PHE A O 1
ATOM 731 N N . ASP A 1 91 ? 24.813 -5.481 -1.519 1.00 42.59 91 ASP A N 1
ATOM 732 C CA . ASP A 1 91 ? 24.062 -6.492 -2.273 1.00 42.59 91 ASP A CA 1
ATOM 733 C C . ASP A 1 91 ? 23.298 -7.466 -1.362 1.00 42.59 91 ASP A C 1
ATOM 735 O O . ASP A 1 91 ? 22.800 -8.489 -1.840 1.00 42.59 91 ASP A O 1
ATOM 739 N N . ALA A 1 92 ? 23.150 -7.152 -0.068 1.00 41.75 92 ALA A N 1
ATOM 740 C CA . ALA A 1 92 ? 22.161 -7.770 0.805 1.00 41.75 92 ALA A CA 1
ATOM 741 C C . ALA A 1 92 ? 20.761 -7.405 0.288 1.00 41.75 92 ALA A C 1
ATOM 743 O O . ALA A 1 92 ? 20.035 -6.590 0.855 1.00 41.75 92 ALA A O 1
ATOM 744 N N . ARG A 1 93 ? 20.399 -8.022 -0.840 1.00 46.16 93 ARG A N 1
ATOM 745 C CA . ARG A 1 93 ? 19.051 -8.163 -1.351 1.00 46.16 93 ARG A CA 1
ATOM 746 C C . ARG A 1 93 ? 18.215 -8.553 -0.141 1.00 46.16 93 ARG A C 1
ATOM 748 O O . ARG A 1 93 ? 18.449 -9.639 0.399 1.00 46.16 93 ARG A O 1
ATOM 755 N N . PRO A 1 94 ? 17.229 -7.755 0.291 1.00 34.31 94 PRO A N 1
ATOM 756 C CA . PRO A 1 94 ? 16.153 -8.361 1.029 1.00 34.31 94 PRO A CA 1
ATOM 757 C C . PRO A 1 94 ? 15.543 -9.351 0.030 1.00 34.31 94 PRO A C 1
ATOM 759 O O . PRO A 1 94 ? 15.004 -8.990 -1.016 1.00 34.31 94 PRO A O 1
ATOM 762 N N . SER A 1 95 ? 15.762 -10.628 0.312 1.00 39.53 95 SER A N 1
ATOM 763 C CA . SER A 1 95 ? 15.423 -11.831 -0.446 1.00 39.53 95 SER A CA 1
ATOM 764 C C . SER A 1 95 ? 13.909 -12.045 -0.613 1.00 39.53 95 SER A C 1
ATOM 766 O O . SER A 1 95 ? 13.436 -13.171 -0.723 1.00 39.53 95 SER A O 1
ATOM 768 N N . ILE A 1 96 ? 13.127 -10.966 -0.672 1.00 41.69 96 ILE A N 1
ATOM 769 C CA . ILE A 1 96 ? 11.661 -10.974 -0.686 1.00 41.69 96 ILE A CA 1
ATOM 770 C C . ILE A 1 96 ? 11.098 -11.198 -2.103 1.00 41.69 96 ILE A C 1
ATOM 772 O O . ILE A 1 96 ? 9.926 -11.515 -2.250 1.00 41.69 96 ILE A O 1
ATOM 776 N N . PHE A 1 97 ? 11.920 -11.107 -3.157 1.00 40.81 97 PHE A N 1
ATOM 777 C CA . PHE A 1 97 ? 11.460 -11.233 -4.553 1.00 40.81 97 PHE A CA 1
ATOM 778 C C . PHE A 1 97 ? 11.873 -12.519 -5.280 1.00 40.81 97 PHE A C 1
ATOM 780 O O . PHE A 1 97 ? 11.555 -12.684 -6.454 1.00 40.81 97 PHE A O 1
ATOM 787 N N . ALA A 1 98 ? 12.534 -13.458 -4.601 1.00 35.28 98 ALA A N 1
ATOM 788 C CA . ALA A 1 98 ? 12.940 -14.737 -5.189 1.00 35.28 98 ALA A CA 1
ATOM 789 C C . ALA A 1 98 ? 12.249 -15.927 -4.505 1.00 35.28 98 ALA A C 1
ATOM 791 O O . ALA A 1 98 ? 12.894 -16.876 -4.069 1.00 35.28 98 ALA A O 1
ATOM 792 N N . LYS A 1 99 ? 10.917 -15.890 -4.416 1.00 39.94 99 LYS A N 1
ATOM 793 C CA . LYS A 1 99 ? 10.104 -17.108 -4.308 1.00 39.94 99 LYS A CA 1
ATOM 794 C C . LYS A 1 99 ? 9.033 -17.077 -5.389 1.00 39.94 99 LYS A C 1
ATOM 796 O O . LYS A 1 99 ? 7.978 -16.482 -5.228 1.00 39.94 99 LYS A O 1
ATOM 801 N N . GLY A 1 100 ? 9.368 -17.719 -6.500 1.00 34.47 100 GLY A N 1
ATOM 802 C CA . GLY A 1 100 ? 8.518 -17.917 -7.665 1.00 34.47 100 GLY A CA 1
ATOM 803 C C . GLY A 1 100 ? 9.155 -18.951 -8.588 1.00 34.47 100 GLY A C 1
ATOM 804 O O . GLY A 1 100 ? 9.611 -18.605 -9.665 1.00 34.47 100 GLY A O 1
ATOM 805 N N . HIS A 1 101 ? 9.241 -20.190 -8.093 1.00 3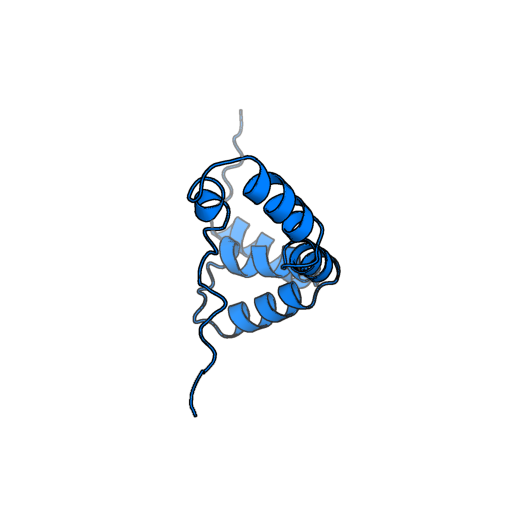5.09 101 HIS A N 1
ATOM 806 C CA . HIS A 1 101 ? 9.391 -21.438 -8.849 1.00 35.09 101 HIS A CA 1
ATOM 807 C C . HIS A 1 101 ? 10.526 -21.555 -9.890 1.00 35.09 101 HIS A C 1
ATOM 809 O O . HIS A 1 101 ? 10.338 -21.349 -11.082 1.00 35.09 101 HIS A O 1
ATOM 815 N N . LEU A 1 102 ? 11.661 -22.097 -9.434 1.00 36.94 102 LEU A N 1
ATOM 816 C CA . LEU A 1 102 ? 12.298 -23.216 -10.136 1.00 36.94 102 LEU A CA 1
ATOM 817 C C . LEU A 1 102 ? 11.527 -24.487 -9.752 1.00 36.94 102 LEU A C 1
ATOM 819 O O . LEU A 1 102 ? 11.708 -24.982 -8.644 1.00 36.94 102 LEU A O 1
ATOM 823 N N . LEU A 1 103 ? 10.649 -24.968 -10.632 1.00 37.44 103 LEU A N 1
ATOM 824 C CA . LEU A 1 103 ? 10.223 -26.370 -10.711 1.00 37.44 103 LEU A CA 1
ATOM 825 C C . LEU A 1 103 ? 9.844 -26.668 -12.169 1.00 37.44 103 LEU A C 1
ATOM 827 O O . LEU A 1 103 ? 8.689 -26.513 -12.553 1.00 37.44 103 LEU A O 1
ATOM 831 N N . SER A 1 104 ? 10.825 -27.011 -12.998 1.00 38.41 104 SER A N 1
ATOM 832 C CA . SER A 1 104 ? 11.039 -28.377 -13.496 1.00 38.41 104 SER A CA 1
ATOM 833 C C . SER A 1 104 ? 12.279 -28.427 -14.380 1.00 38.41 104 SER A C 1
ATOM 835 O O . SER A 1 104 ? 12.635 -27.378 -14.960 1.00 38.41 104 SER A O 1
#

Secondary structure (DSSP, 8-state):
-------HHHHHHHHHHHHHT---HHHHHHIIIIIS---TTSHHHHHHHHHHHHSHHHHHHHHHHSTTSHHHHHHHHHHTTS-TTSGGGT----GGG--S----

Foldseek 3Di:
DPDPPDDLVNLLVVLVVVVVVVDQLVVNLCSVCVVVVDDPPDPVNVVSVVSVCVDPVNVLVVQLCDCNHVVVVVLVVVPVVDDPPPCVVVVPPPCPPPDDDPDD

Radius of gyration: 19.53 Å; chains: 1; bounding box: 50×53×41 Å

pLDDT: mean 71.48, std 22.63, range [34.31, 96.94]

Sequence (104 aa):
MAGLLFTTKEIENIIDELLNMDPDPIPRFILLKEGKGLKPSDREYQNAYAQVLAHPFTRQIVRAQTPGGLLGSFSWRFRSRYPAGFVDRFDARPSIFAKGHLLS